Protein AF-A0A642C5K4-F1 (afdb_monomer_lite)

Secondary structure (DSSP, 8-state):
-TTT-S-B-HHHHHHHHT--HHHHHHHHHHHHHTTSEEE-SBTTB--EEEPTTSTT-

Sequence (57 aa):
YFATHTVLTRSDMQSLCQFTHSMAARHIRRLKEEGSLQNIGIRTQPIYVPCPGHYGK

Radius of gyration: 10.65 Å; chains: 1; bounding box: 25×20×27 Å

InterPro domains:
  IPR036388 Winged helix-like DNA-binding domain superfamily [G3DSA:1.10.10.10] (1-44)

pLDDT: mean 93.18, std 6.06, range [60.09, 97.88]

Structure (mmCIF, N/CA/C/O backbone):
data_AF-A0A642C5K4-F1
#
_entry.id   AF-A0A642C5K4-F1
#
loop_
_at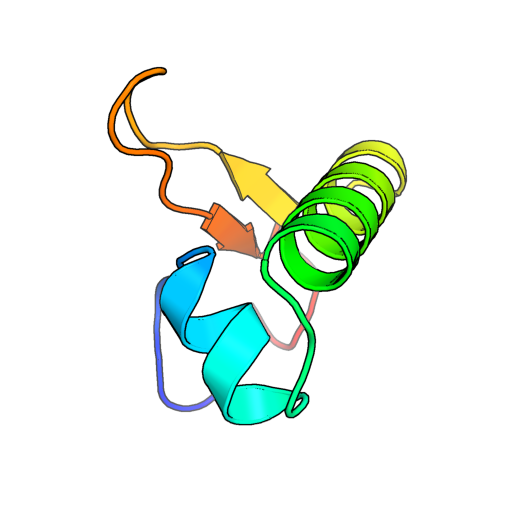om_site.group_PDB
_atom_site.id
_atom_site.type_symbol
_atom_site.label_atom_id
_atom_site.label_alt_id
_atom_site.label_comp_id
_atom_site.label_asym_id
_atom_site.label_entity_id
_atom_site.label_seq_id
_atom_site.pdbx_PDB_ins_code
_atom_site.Cartn_x
_atom_site.Cartn_y
_atom_site.Cartn_z
_atom_site.occupancy
_atom_site.B_iso_or_equiv
_atom_site.auth_seq_id
_atom_site.auth_comp_id
_atom_site.auth_asym_id
_atom_site.auth_atom_id
_atom_site.pdbx_PDB_model_num
ATOM 1 N N . TYR A 1 1 ? -8.862 0.572 -0.487 1.00 88.00 1 TYR A N 1
ATOM 2 C CA . TYR A 1 1 ? -8.236 -0.765 -0.518 1.00 88.00 1 TYR A CA 1
ATOM 3 C C . TYR A 1 1 ? -8.220 -1.406 0.864 1.00 88.00 1 TYR A C 1
ATOM 5 O O . TYR A 1 1 ? -8.842 -2.444 1.031 1.00 88.00 1 TYR A O 1
ATOM 13 N N . PHE A 1 2 ? -7.623 -0.765 1.878 1.00 91.12 2 PHE A N 1
ATOM 14 C CA . PHE A 1 2 ? -7.522 -1.359 3.220 1.00 91.12 2 PHE A CA 1
ATOM 15 C C . PHE A 1 2 ? -8.842 -1.551 3.993 1.00 91.12 2 PHE A C 1
ATOM 17 O O . PHE A 1 2 ? -8.861 -2.266 4.987 1.00 91.12 2 PHE A O 1
ATOM 24 N N . ALA A 1 3 ? -9.954 -0.987 3.507 1.00 89.06 3 ALA A N 1
ATOM 25 C CA . AL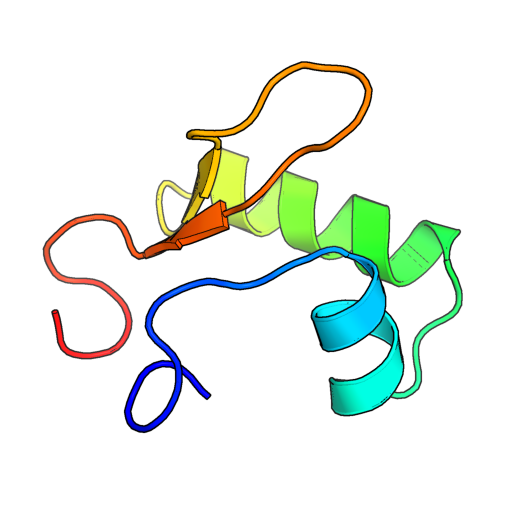A A 1 3 ? -11.294 -1.289 4.015 1.00 89.06 3 ALA A CA 1
ATOM 26 C C . ALA A 1 3 ? -11.747 -2.732 3.706 1.00 89.06 3 ALA A C 1
ATOM 28 O O . ALA A 1 3 ? -12.563 -3.284 4.433 1.00 89.06 3 ALA A O 1
ATOM 29 N N . THR A 1 4 ? -11.231 -3.341 2.631 1.00 91.38 4 THR A N 1
ATOM 30 C CA . THR A 1 4 ? -11.596 -4.703 2.193 1.00 91.38 4 THR A CA 1
ATOM 31 C C . THR A 1 4 ? -10.428 -5.683 2.239 1.00 91.38 4 THR A C 1
ATOM 33 O O . THR A 1 4 ? -10.646 -6.882 2.367 1.00 91.38 4 THR A O 1
ATOM 36 N N . HIS A 1 5 ? -9.190 -5.191 2.159 1.00 91.12 5 HIS A N 1
ATOM 37 C CA . HIS A 1 5 ? -7.977 -6.008 2.144 1.00 91.12 5 HIS A CA 1
ATOM 38 C C . HIS A 1 5 ? -7.100 -5.681 3.350 1.00 91.12 5 HIS A C 1
ATOM 40 O O . HIS A 1 5 ? -6.892 -4.521 3.687 1.00 91.12 5 HIS A O 1
ATOM 46 N N . THR A 1 6 ? -6.548 -6.695 4.011 1.00 90.38 6 THR A N 1
ATOM 47 C CA . THR A 1 6 ? -5.720 -6.490 5.210 1.00 90.38 6 THR A CA 1
ATOM 48 C C . THR A 1 6 ? -4.264 -6.166 4.893 1.00 90.38 6 THR A C 1
ATOM 50 O O . THR A 1 6 ? -3.597 -5.544 5.720 1.00 90.38 6 THR A O 1
ATOM 53 N N . VAL A 1 7 ? -3.796 -6.568 3.711 1.00 94.19 7 VAL A N 1
ATOM 54 C CA . VAL A 1 7 ? -2.408 -6.472 3.253 1.00 94.19 7 VAL A CA 1
ATOM 55 C C . VAL A 1 7 ? -2.349 -5.901 1.841 1.00 94.19 7 VAL A C 1
ATOM 57 O O . VAL A 1 7 ? -3.270 -6.090 1.050 1.00 94.19 7 VAL A O 1
ATOM 60 N N . LEU A 1 8 ? -1.247 -5.228 1.526 1.00 95.25 8 LEU A N 1
ATOM 61 C CA . LEU A 1 8 ? -0.924 -4.690 0.211 1.00 95.25 8 LEU A CA 1
ATOM 62 C C . LEU A 1 8 ? 0.404 -5.275 -0.262 1.00 95.25 8 LEU A C 1
ATOM 64 O O . LEU A 1 8 ? 1.404 -5.234 0.454 1.00 95.25 8 LEU A O 1
ATOM 68 N N . THR A 1 9 ? 0.441 -5.768 -1.491 1.00 96.56 9 THR A N 1
ATOM 69 C CA . THR A 1 9 ? 1.678 -6.143 -2.179 1.00 96.56 9 THR A CA 1
ATOM 70 C C . THR A 1 9 ? 2.054 -5.101 -3.232 1.00 96.56 9 THR A C 1
ATOM 72 O O . THR A 1 9 ? 1.272 -4.218 -3.596 1.00 96.56 9 THR A O 1
ATOM 75 N N . ARG A 1 10 ? 3.271 -5.205 -3.780 1.00 96.06 10 ARG A N 1
ATOM 76 C CA . ARG A 1 10 ? 3.672 -4.357 -4.914 1.00 96.06 10 ARG A CA 1
ATOM 77 C C . ARG A 1 10 ? 2.799 -4.593 -6.141 1.00 96.06 10 ARG A C 1
ATOM 79 O O . ARG A 1 10 ? 2.468 -3.625 -6.819 1.00 96.06 10 ARG A O 1
ATOM 86 N N . SER A 1 11 ? 2.442 -5.844 -6.424 1.00 96.25 11 SER A N 1
ATOM 87 C CA . SER A 1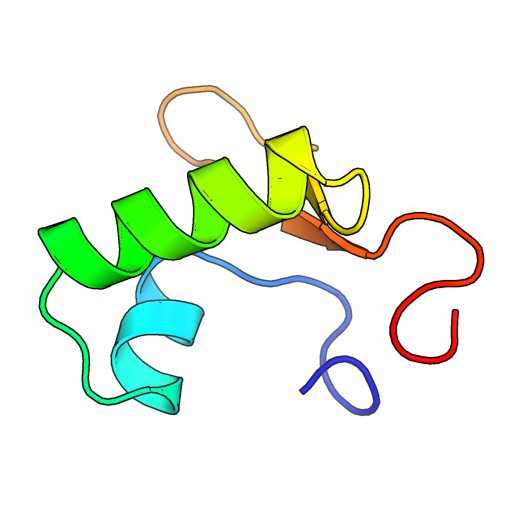 11 ? 1.587 -6.196 -7.562 1.00 96.25 11 SER A CA 1
ATOM 88 C C . SER A 1 11 ? 0.185 -5.608 -7.420 1.00 96.25 11 SER A C 1
ATOM 90 O O . SER A 1 11 ? -0.363 -5.113 -8.405 1.00 96.25 11 SER A O 1
ATOM 92 N N . ASP A 1 12 ? -0.350 -5.565 -6.196 1.00 95.88 12 ASP A N 1
ATOM 93 C CA . ASP A 1 12 ? -1.621 -4.893 -5.917 1.00 95.88 12 ASP A CA 1
ATOM 94 C C . ASP A 1 12 ? -1.496 -3.401 -6.205 1.00 95.88 12 ASP A C 1
ATOM 96 O O . ASP A 1 12 ? -2.275 -2.859 -6.978 1.00 95.88 12 ASP A O 1
ATOM 100 N N . MET A 1 13 ? -0.466 -2.734 -5.671 1.00 95.31 1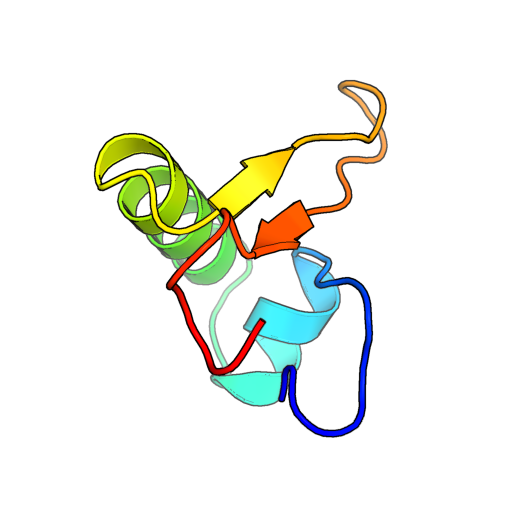3 MET A N 1
ATOM 101 C CA . MET A 1 13 ? -0.268 -1.304 -5.921 1.00 95.31 13 MET A CA 1
ATOM 102 C C . MET A 1 13 ? -0.064 -0.992 -7.408 1.00 95.31 13 MET A C 1
ATOM 104 O O . MET A 1 13 ? -0.542 0.025 -7.905 1.00 95.31 13 MET A O 1
ATOM 108 N N . GLN A 1 14 ? 0.608 -1.887 -8.130 1.00 97.44 14 GLN A N 1
ATOM 109 C CA . GLN A 1 14 ? 0.766 -1.784 -9.573 1.00 97.44 14 GLN A CA 1
ATOM 110 C C . GLN A 1 14 ? -0.585 -1.849 -10.293 1.00 97.44 14 GLN A C 1
ATOM 112 O O . GLN A 1 14 ? -0.867 -0.994 -11.127 1.00 97.44 14 GLN A O 1
ATOM 117 N N . SER A 1 15 ? -1.420 -2.829 -9.952 1.00 96.62 15 SER A N 1
ATOM 118 C CA . SER A 1 15 ? -2.711 -3.060 -10.608 1.00 96.62 15 SER A CA 1
ATOM 119 C C . SER A 1 15 ? -3.741 -1.990 -10.237 1.00 96.62 15 SER A C 1
ATOM 121 O O . SER A 1 15 ? -4.445 -1.477 -11.102 1.00 96.62 15 SER A O 1
ATOM 123 N N . LEU A 1 16 ? -3.791 -1.596 -8.963 1.00 95.06 16 LEU A N 1
ATOM 124 C CA . LEU A 1 16 ? -4.718 -0.587 -8.445 1.00 95.06 16 LEU A CA 1
ATOM 125 C C . LEU A 1 16 ? -4.463 0.793 -9.048 1.00 95.06 16 LEU A C 1
ATOM 127 O O . LEU A 1 16 ? -5.406 1.507 -9.371 1.00 95.06 16 LEU A O 1
ATOM 131 N N . CYS A 1 17 ? -3.193 1.171 -9.190 1.00 94.44 17 CYS A N 1
ATOM 132 C CA . CYS A 1 17 ? -2.814 2.489 -9.691 1.00 94.44 17 CYS A CA 1
ATOM 133 C C . CYS A 1 17 ? -2.434 2.487 -11.180 1.00 94.44 17 CYS A C 1
ATOM 135 O O . CYS A 1 17 ? -2.025 3.527 -11.687 1.00 94.44 17 CYS A O 1
ATOM 137 N N . GLN A 1 18 ? -2.529 1.337 -11.865 1.00 95.94 18 GLN A N 1
ATOM 138 C CA . GLN A 1 18 ? -2.061 1.145 -13.249 1.00 95.94 18 GLN A CA 1
ATOM 139 C C . GLN A 1 18 ? -0.614 1.631 -13.448 1.00 95.94 18 GLN A C 1
ATOM 141 O O . GLN A 1 18 ? -0.247 2.235 -14.454 1.00 95.94 18 GLN A O 1
ATOM 146 N N . PHE A 1 19 ? 0.224 1.395 -12.440 1.00 96.81 19 PHE A N 1
ATOM 147 C CA . PHE A 1 19 ? 1.611 1.827 -12.445 1.00 96.81 19 PHE A CA 1
ATOM 148 C C . PHE A 1 19 ? 2.503 0.847 -13.194 1.00 96.81 19 PHE A C 1
ATOM 150 O O . PHE A 1 19 ? 2.209 -0.336 -13.347 1.00 96.81 19 PHE A O 1
ATOM 157 N N . THR A 1 20 ? 3.671 1.329 -13.603 1.00 97.38 20 THR A N 1
ATOM 158 C CA . THR A 1 20 ? 4.781 0.430 -13.902 1.00 97.38 20 THR A CA 1
ATOM 159 C C . THR A 1 20 ? 5.316 -0.173 -12.603 1.00 97.38 20 THR A C 1
ATOM 161 O O . THR A 1 20 ? 5.120 0.360 -11.504 1.00 97.38 20 THR A O 1
ATOM 164 N N . HIS A 1 21 ? 6.058 -1.272 -12.718 1.00 95.62 21 HIS A N 1
ATOM 165 C CA . HIS A 1 21 ? 6.709 -1.903 -11.570 1.00 95.62 21 HIS A CA 1
ATOM 166 C C . HIS A 1 21 ? 7.558 -0.905 -10.759 1.00 95.62 21 HIS A C 1
ATOM 168 O O . HIS A 1 21 ? 7.523 -0.904 -9.525 1.00 95.62 21 HIS A O 1
ATOM 174 N N . SER A 1 22 ? 8.352 -0.067 -11.433 1.00 97.00 22 SER A N 1
ATOM 175 C CA . SER A 1 22 ? 9.254 0.892 -10.783 1.00 97.00 22 SER A CA 1
ATOM 176 C C . SER A 1 22 ? 8.488 1.997 -10.054 1.00 97.00 22 SER A C 1
ATOM 178 O O . SER A 1 22 ? 8.852 2.353 -8.932 1.00 97.00 22 SER A O 1
ATOM 180 N N . MET A 1 23 ? 7.391 2.490 -10.636 1.00 97.88 23 MET A N 1
ATOM 181 C CA . MET A 1 23 ? 6.527 3.479 -9.992 1.00 97.88 23 MET A CA 1
ATOM 182 C C . MET A 1 23 ? 5.849 2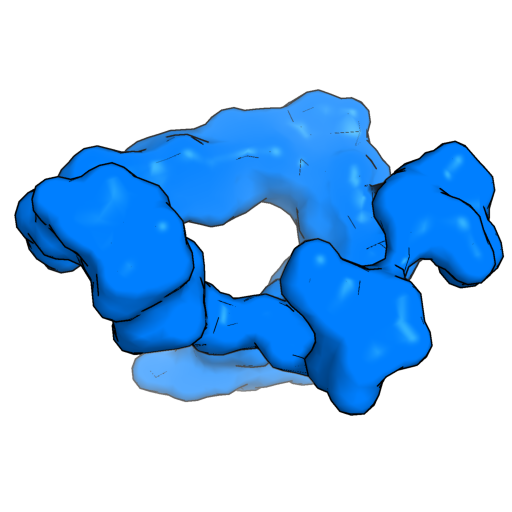.909 -8.747 1.00 97.88 23 MET A C 1
ATOM 184 O O . MET A 1 23 ? 5.919 3.538 -7.693 1.00 97.88 23 MET A O 1
ATOM 188 N N . ALA A 1 24 ? 5.285 1.700 -8.826 1.00 97.50 24 ALA A N 1
ATOM 189 C CA . ALA A 1 24 ? 4.683 1.038 -7.670 1.00 97.50 24 ALA A CA 1
ATOM 190 C C . ALA A 1 24 ? 5.695 0.874 -6.521 1.00 97.50 24 ALA A C 1
ATOM 192 O O . ALA A 1 24 ? 5.417 1.253 -5.385 1.00 97.50 24 ALA A O 1
ATOM 193 N N . ALA A 1 25 ? 6.910 0.401 -6.819 1.00 95.88 25 ALA A N 1
ATOM 194 C CA . ALA A 1 25 ? 7.966 0.260 -5.816 1.00 95.88 25 ALA A CA 1
ATOM 195 C C . ALA A 1 25 ? 8.382 1.606 -5.191 1.00 95.88 25 ALA A C 1
ATOM 197 O O . ALA A 1 25 ? 8.594 1.684 -3.979 1.00 9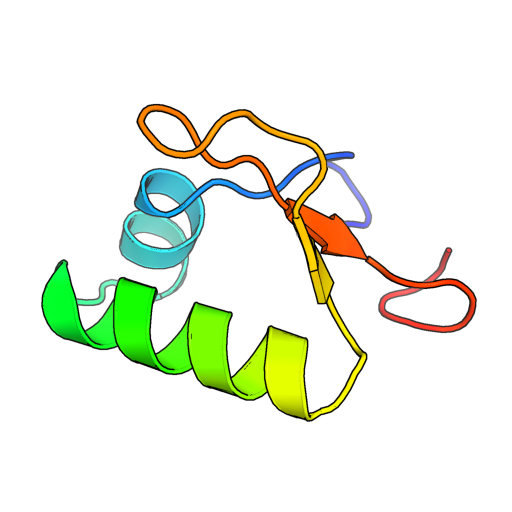5.88 25 ALA A O 1
ATOM 198 N N . ARG A 1 26 ? 8.478 2.672 -5.998 1.00 97.62 26 ARG A N 1
ATOM 199 C CA . ARG A 1 26 ? 8.796 4.026 -5.520 1.00 97.62 26 ARG A CA 1
ATOM 200 C C . ARG A 1 26 ? 7.711 4.568 -4.592 1.00 97.62 26 ARG A C 1
ATOM 202 O O . ARG A 1 26 ? 8.036 5.102 -3.538 1.00 97.62 26 ARG A O 1
ATOM 209 N N . HIS A 1 27 ? 6.442 4.403 -4.957 1.00 96.94 27 HIS A N 1
ATOM 210 C CA . HIS A 1 27 ? 5.324 4.863 -4.134 1.00 96.94 27 HIS A CA 1
ATOM 211 C C . HIS A 1 27 ? 5.233 4.112 -2.807 1.00 96.94 27 HIS A C 1
ATOM 213 O O . HIS A 1 27 ? 5.078 4.746 -1.770 1.00 96.94 27 HIS A O 1
ATOM 219 N N . ILE A 1 28 ? 5.415 2.790 -2.810 1.00 96.31 28 ILE A N 1
ATOM 220 C CA . ILE A 1 28 ? 5.462 2.014 -1.565 1.00 96.31 28 ILE A CA 1
ATOM 221 C C . ILE A 1 28 ? 6.598 2.496 -0.666 1.00 96.31 28 ILE A C 1
ATOM 223 O O . ILE A 1 28 ? 6.399 2.656 0.533 1.00 96.31 28 ILE A O 1
ATOM 227 N N . ARG A 1 29 ? 7.788 2.747 -1.225 1.00 96.38 29 ARG A N 1
ATOM 228 C CA . ARG A 1 29 ? 8.920 3.262 -0.446 1.00 96.38 29 ARG A CA 1
ATOM 229 C C . ARG A 1 29 ? 8.579 4.592 0.221 1.00 96.38 29 ARG A C 1
ATOM 231 O O . ARG A 1 29 ? 8.767 4.706 1.425 1.00 96.38 29 ARG A O 1
ATOM 238 N N . ARG A 1 30 ? 8.005 5.529 -0.536 1.00 97.62 30 ARG A N 1
ATOM 239 C CA . ARG A 1 30 ? 7.549 6.819 -0.012 1.00 97.62 30 ARG A CA 1
ATOM 240 C C . ARG A 1 30 ? 6.536 6.647 1.126 1.00 97.62 30 ARG A C 1
ATOM 242 O O . ARG A 1 30 ? 6.723 7.227 2.183 1.00 97.62 30 ARG A O 1
ATOM 249 N N . LEU A 1 31 ? 5.525 5.794 0.953 1.00 95.38 31 LEU A N 1
ATOM 250 C CA . LEU A 1 31 ? 4.516 5.529 1.990 1.00 95.38 31 LEU A CA 1
ATOM 251 C C . LEU A 1 31 ? 5.100 4.881 3.255 1.00 95.38 31 LEU A C 1
ATOM 253 O O . LEU A 1 31 ? 4.571 5.065 4.349 1.00 95.38 31 LEU A O 1
ATOM 257 N N . LYS A 1 32 ? 6.184 4.111 3.124 1.00 95.44 32 LYS A N 1
ATOM 258 C CA . LYS A 1 32 ? 6.921 3.591 4.281 1.00 95.44 32 LYS A CA 1
ATOM 259 C C . LYS A 1 32 ? 7.721 4.675 4.992 1.00 95.44 32 LYS A C 1
ATOM 261 O O . LYS A 1 32 ? 7.759 4.679 6.215 1.00 95.44 32 LYS A O 1
ATOM 266 N N . GLU A 1 33 ? 8.378 5.551 4.238 1.00 95.69 33 GLU A N 1
ATOM 267 C CA . GLU A 1 33 ? 9.149 6.680 4.777 1.00 95.69 33 GLU A CA 1
ATOM 268 C C . GLU A 1 33 ? 8.236 7.689 5.488 1.00 95.69 33 GLU A C 1
ATOM 270 O O . GLU A 1 33 ? 8.586 8.182 6.553 1.00 95.69 33 GLU A O 1
ATOM 275 N N . GLU A 1 34 ? 7.032 7.916 4.957 1.00 95.00 34 GLU A N 1
ATOM 276 C CA . GLU A 1 34 ? 5.970 8.712 5.590 1.00 95.00 34 GLU A CA 1
ATOM 277 C C . GLU A 1 34 ? 5.364 8.024 6.833 1.00 95.00 34 GLU A C 1
ATOM 279 O O . GLU A 1 34 ? 4.593 8.637 7.566 1.00 95.00 34 GLU A O 1
ATOM 284 N N . GLY A 1 35 ? 5.704 6.757 7.097 1.00 93.69 35 GLY A N 1
ATOM 285 C CA . GLY A 1 35 ? 5.206 5.999 8.246 1.00 93.69 35 GLY A CA 1
ATOM 286 C C . GLY A 1 35 ? 3.779 5.473 8.086 1.00 93.69 35 GLY A C 1
ATOM 287 O O . GLY A 1 35 ? 3.222 4.941 9.041 1.00 93.69 35 GLY A O 1
ATOM 288 N N . SER A 1 36 ? 3.184 5.572 6.895 1.00 94.00 36 SER A N 1
ATOM 289 C CA . SER A 1 36 ? 1.824 5.092 6.627 1.00 94.00 36 SER A CA 1
ATOM 290 C C . SER A 1 36 ? 1.756 3.585 6.365 1.00 94.00 36 SER A C 1
ATOM 292 O O . SER A 1 36 ? 0.710 2.971 6.584 1.00 94.00 36 SER A O 1
ATOM 294 N N . LEU A 1 37 ? 2.853 2.980 5.892 1.00 95.12 37 LEU A N 1
ATOM 295 C CA . LEU A 1 37 ? 2.964 1.541 5.637 1.00 95.12 37 LEU A CA 1
ATOM 296 C C . LEU A 1 37 ? 4.164 0.911 6.348 1.00 95.12 37 LEU A C 1
ATOM 298 O O . LEU A 1 37 ? 5.269 1.451 6.347 1.00 95.12 37 LEU A O 1
ATOM 302 N N . GLN A 1 38 ? 3.985 -0.318 6.824 1.00 94.81 38 GLN A N 1
ATOM 303 C CA . GLN A 1 38 ? 5.043 -1.151 7.386 1.00 94.81 38 GLN A CA 1
ATOM 304 C C . GLN A 1 38 ? 5.205 -2.436 6.572 1.00 94.81 38 GLN A C 1
ATOM 306 O O . GLN A 1 38 ? 4.221 -3.048 6.168 1.00 94.81 38 GLN A O 1
ATOM 311 N N . ASN A 1 39 ? 6.449 -2.862 6.327 1.00 95.62 39 ASN A N 1
ATOM 312 C CA . ASN A 1 39 ? 6.712 -4.177 5.733 1.00 95.62 39 ASN A CA 1
ATOM 313 C C . ASN A 1 39 ? 6.765 -5.238 6.835 1.00 95.62 39 ASN A C 1
ATOM 315 O O . ASN A 1 39 ? 7.625 -5.136 7.706 1.00 95.62 39 ASN A O 1
ATOM 319 N N . ILE A 1 40 ? 5.907 -6.251 6.747 1.00 94.94 40 ILE A N 1
ATOM 320 C CA . ILE A 1 40 ? 5.909 -7.424 7.638 1.00 94.94 40 ILE A CA 1
ATOM 321 C C . ILE A 1 40 ? 6.415 -8.693 6.936 1.00 94.94 40 ILE A C 1
ATOM 323 O O . ILE A 1 40 ? 6.604 -9.722 7.575 1.00 94.94 40 ILE A O 1
ATOM 327 N N . GLY A 1 41 ? 6.626 -8.628 5.618 1.00 92.62 41 GLY A N 1
ATOM 328 C CA . GLY A 1 41 ? 7.152 -9.732 4.821 1.00 92.62 41 GLY A CA 1
ATOM 329 C C . GLY A 1 41 ? 8.678 -9.804 4.807 1.00 92.62 41 GLY A C 1
ATOM 330 O O . GLY A 1 41 ? 9.389 -8.878 5.209 1.00 92.62 41 GLY A O 1
ATOM 331 N N . ILE A 1 42 ? 9.191 -10.904 4.257 1.00 93.31 42 ILE A N 1
ATOM 332 C CA . ILE A 1 42 ? 10.626 -11.094 4.021 1.00 93.31 42 ILE A CA 1
ATOM 333 C C . ILE A 1 42 ? 11.108 -10.258 2.827 1.00 93.31 42 ILE A C 1
ATOM 335 O O . ILE A 1 42 ? 10.326 -9.826 1.982 1.00 93.31 42 ILE A O 1
ATOM 339 N N . ARG A 1 43 ? 12.424 -10.037 2.719 1.00 86.31 43 ARG A N 1
ATOM 340 C CA . ARG A 1 43 ? 13.022 -9.158 1.693 1.00 86.31 43 ARG A CA 1
ATOM 341 C C . ARG A 1 43 ? 12.622 -9.518 0.255 1.00 86.31 43 ARG A C 1
ATOM 343 O O . ARG A 1 43 ? 12.420 -8.618 -0.555 1.00 86.31 43 ARG A O 1
ATOM 350 N N . THR A 1 44 ? 12.541 -10.807 -0.061 1.00 90.12 44 THR A N 1
ATOM 351 C CA . THR A 1 44 ? 12.220 -11.327 -1.402 1.00 90.12 44 THR A CA 1
ATOM 352 C C . THR A 1 44 ? 10.722 -11.343 -1.698 1.00 90.12 44 THR A C 1
ATOM 354 O O . THR A 1 44 ? 10.335 -11.317 -2.862 1.00 90.12 44 THR A O 1
ATOM 357 N N . GLN A 1 45 ? 9.885 -11.336 -0.660 1.00 91.81 45 GLN A N 1
ATOM 358 C CA . GLN A 1 45 ? 8.430 -11.347 -0.759 1.00 91.81 45 GLN A CA 1
ATOM 359 C C . GLN A 1 45 ? 7.841 -10.345 0.246 1.00 91.81 45 GLN A C 1
ATOM 361 O O . GLN A 1 45 ? 7.317 -10.731 1.295 1.00 91.81 45 GLN A O 1
ATOM 366 N N . PRO A 1 46 ? 7.978 -9.038 -0.030 1.00 94.75 46 PRO A N 1
ATOM 367 C CA . PRO A 1 46 ? 7.503 -8.021 0.885 1.00 94.75 46 PRO A CA 1
ATOM 368 C C . PRO A 1 46 ? 5.977 -7.941 0.846 1.00 94.75 46 PRO A C 1
ATOM 370 O O . PRO A 1 46 ? 5.362 -7.959 -0.225 1.00 94.75 46 PRO A O 1
ATOM 373 N N . ILE A 1 47 ? 5.375 -7.803 2.021 1.00 96.44 47 ILE A N 1
ATOM 374 C CA . ILE A 1 47 ? 3.941 -7.563 2.176 1.00 96.44 47 ILE A CA 1
ATOM 375 C C . ILE A 1 47 ? 3.768 -6.442 3.194 1.00 96.44 47 ILE A C 1
ATOM 377 O O . ILE A 1 47 ? 4.421 -6.412 4.240 1.00 96.44 47 ILE A O 1
ATOM 381 N N . TYR A 1 48 ? 2.925 -5.484 2.829 1.00 96.00 48 TYR A N 1
ATOM 382 C CA . TYR A 1 48 ? 2.784 -4.219 3.522 1.00 96.00 48 TYR A CA 1
ATOM 383 C C . TYR A 1 48 ? 1.438 -4.137 4.232 1.00 96.00 48 TYR A C 1
ATOM 385 O O . TYR A 1 48 ? 0.409 -4.531 3.684 1.00 96.00 48 TYR A O 1
ATOM 393 N N . VAL A 1 49 ? 1.449 -3.594 5.442 1.00 95.56 49 VAL A N 1
ATOM 394 C CA . VAL A 1 49 ? 0.255 -3.319 6.247 1.00 95.56 49 VAL A CA 1
ATOM 395 C C . VAL A 1 49 ? 0.201 -1.836 6.596 1.00 95.56 49 VAL A C 1
ATOM 397 O O . VAL A 1 49 ? 1.257 -1.201 6.680 1.00 95.56 49 VAL A O 1
ATOM 400 N N . PRO A 1 50 ? -0.999 -1.264 6.778 1.00 95.50 50 PRO A N 1
ATOM 401 C CA . PRO A 1 50 ? -1.127 0.100 7.262 1.00 95.50 50 PRO A CA 1
ATOM 402 C C . PRO A 1 50 ? -0.618 0.189 8.701 1.00 95.50 50 PRO A C 1
ATOM 404 O O . PRO A 1 50 ? -0.879 -0.699 9.516 1.00 95.50 50 PRO A O 1
ATOM 407 N N . CYS A 1 51 ? 0.111 1.257 9.004 1.00 93.62 51 CYS A N 1
ATOM 408 C CA . CYS A 1 51 ? 0.463 1.579 10.382 1.00 93.62 51 CYS A CA 1
ATOM 409 C C . CYS A 1 51 ? -0.790 2.018 11.167 1.00 93.62 51 CYS A C 1
ATOM 411 O O . CYS A 1 51 ? -1.745 2.505 10.554 1.00 93.62 51 CYS A O 1
ATOM 413 N N . PRO A 1 52 ? -0.796 1.895 12.509 1.00 88.88 52 PRO A N 1
ATOM 414 C CA . PRO A 1 52 ? -1.915 2.350 13.333 1.00 88.88 52 PRO A CA 1
ATOM 415 C C . PRO A 1 52 ? -2.287 3.811 13.042 1.00 88.88 52 PRO A C 1
ATOM 417 O O . PRO A 1 52 ? -1.407 4.660 12.871 1.00 88.88 52 PRO A O 1
ATOM 420 N N . GLY A 1 53 ? -3.584 4.105 12.954 1.00 87.12 53 GLY A N 1
ATOM 421 C CA . GLY A 1 53 ? -4.102 5.439 12.648 1.00 87.12 53 GLY A CA 1
ATOM 422 C C . GLY A 1 53 ? -4.098 5.804 11.160 1.00 87.12 53 GLY A C 1
ATOM 423 O O . GLY A 1 53 ? -4.554 6.889 10.804 1.00 87.12 53 GLY A O 1
ATOM 424 N N . HIS A 1 54 ? -3.628 4.918 10.275 1.00 86.44 54 HIS A N 1
ATOM 425 C CA . HIS A 1 54 ? -3.634 5.137 8.829 1.00 86.44 54 HIS A CA 1
ATOM 426 C C . HIS A 1 54 ? -4.654 4.243 8.122 1.00 86.44 54 HIS A C 1
ATOM 428 O O . HIS A 1 54 ? -4.823 3.067 8.434 1.00 86.44 54 HIS A O 1
ATOM 434 N N . TYR A 1 55 ? -5.324 4.809 7.114 1.00 86.88 55 TYR A N 1
ATOM 435 C CA . TYR A 1 55 ? -6.278 4.108 6.242 1.00 86.88 55 TYR A CA 1
ATOM 436 C C . TYR A 1 55 ? -7.427 3.376 6.970 1.00 86.88 55 TYR A C 1
ATOM 438 O O . TYR A 1 55 ? -7.993 2.434 6.414 1.00 86.88 55 TYR A O 1
ATOM 446 N N . GLY A 1 56 ? -7.796 3.839 8.172 1.00 73.00 56 GLY A N 1
ATOM 447 C CA . GLY A 1 56 ? -8.946 3.341 8.935 1.00 73.00 56 GLY A CA 1
ATOM 448 C C . GLY A 1 56 ? -8.682 2.101 9.798 1.00 73.00 56 GLY A C 1
ATOM 449 O O . GLY A 1 56 ? -9.630 1.357 10.045 1.00 73.00 56 GLY A O 1
ATOM 450 N N . LYS A 1 57 ? -7.431 1.866 10.227 1.00 60.09 57 LYS A N 1
ATOM 451 C CA . LYS A 1 57 ? -7.054 0.827 11.202 1.00 60.09 57 LYS A CA 1
ATOM 452 C C . LYS A 1 57 ? -6.456 1.390 12.484 1.00 60.09 57 LYS A C 1
ATOM 454 O O . LYS A 1 57 ? -5.757 2.426 12.408 1.00 60.09 57 LYS A O 1
#

Foldseek 3Di:
DCVPDFKDFLVNQCVVVVHDSVVSVVVVVVCVVVVQWDWPDDPVGTIIGGDPPHPPD

Organism: Bacteroides ovatus (NCBI:txid28116)